Protein AF-A0A3E1NV41-F1 (afdb_monomer_lite)

Sequence (84 aa):
MFLLFSTFTPVAKAVKQPEAKIVNYAWYSPDGTFVAWSTLANALVVSEGDLNPVNGTAVAYGWTGGGPGLPPSGTLMYTIYTHP

Secondary structure (DSSP, 8-state):
-----------------------EEEEE-TTS-EEEEE-HHHHHHHH--BS--TTPEEEEEEE----TTS-----EEEEEEE--

Radius of gyration: 20.63 Å; chains: 1; bounding box: 71×40×37 Å

pLDDT: mean 72.77, std 15.06, range [43.06, 95.81]

Structure (mmCIF, N/CA/C/O backbone):
data_AF-A0A3E1NV41-F1
#
_entry.id   AF-A0A3E1NV41-F1
#
loop_
_atom_site.group_PDB
_atom_site.id
_atom_site.type_symbol
_atom_site.label_atom_id
_atom_site.label_alt_id
_atom_site.label_comp_id
_atom_site.label_asym_id
_atom_site.label_entity_id
_atom_site.label_seq_id
_atom_site.pdbx_PDB_ins_code
_atom_site.Cartn_x
_atom_site.Cartn_y
_atom_site.Cartn_z
_atom_site.occupancy
_atom_site.B_iso_or_equiv
_atom_site.auth_seq_id
_atom_site.auth_comp_id
_atom_site.auth_asym_id
_atom_site.auth_atom_id
_atom_site.pdbx_PDB_model_num
ATOM 1 N N . MET A 1 1 ? 52.155 -32.313 -11.987 1.00 43.22 1 MET A N 1
ATOM 2 C CA . MET A 1 1 ? 51.459 -31.370 -11.089 1.00 43.22 1 MET A CA 1
ATOM 3 C C . MET A 1 1 ? 50.059 -31.158 -11.646 1.00 43.22 1 MET A C 1
ATOM 5 O O . MET A 1 1 ? 49.916 -30.463 -12.640 1.00 43.22 1 MET A O 1
ATOM 9 N N . PHE A 1 2 ? 49.064 -31.868 -11.109 1.00 44.72 2 PHE A N 1
ATOM 10 C CA . PHE A 1 2 ? 47.667 -31.774 -11.548 1.00 44.72 2 PHE A CA 1
ATOM 11 C C . PHE A 1 2 ? 46.981 -30.662 -10.746 1.00 44.72 2 PHE A C 1
ATOM 13 O O . PHE A 1 2 ? 46.863 -30.769 -9.528 1.00 44.72 2 PHE A O 1
ATOM 20 N N . LEU A 1 3 ? 46.574 -29.585 -11.418 1.00 51.97 3 LEU A N 1
ATOM 21 C CA . LEU A 1 3 ? 45.772 -28.513 -10.829 1.00 51.97 3 LEU A CA 1
ATOM 22 C C . LEU A 1 3 ? 44.298 -28.940 -10.856 1.00 51.97 3 LEU A C 1
ATOM 24 O O . LEU A 1 3 ? 43.672 -28.967 -11.913 1.00 51.97 3 LEU A O 1
ATOM 28 N N . LEU A 1 4 ? 43.761 -29.310 -9.693 1.00 53.38 4 LEU A N 1
ATOM 29 C CA . LEU A 1 4 ? 42.332 -29.550 -9.491 1.00 53.38 4 LEU A CA 1
ATOM 30 C C . LEU A 1 4 ? 41.622 -28.201 -9.327 1.00 53.38 4 LEU A C 1
ATOM 32 O O . LEU A 1 4 ? 41.655 -27.592 -8.259 1.00 53.38 4 LEU A O 1
ATOM 36 N N . PHE A 1 5 ? 40.975 -27.736 -10.394 1.00 60.53 5 PHE A N 1
ATOM 37 C CA . PHE A 1 5 ? 40.034 -26.622 -10.330 1.00 60.53 5 PHE A CA 1
ATOM 38 C C . PHE A 1 5 ? 38.746 -27.108 -9.658 1.00 60.53 5 PHE A C 1
ATOM 40 O O . PHE A 1 5 ? 37.877 -27.699 -10.295 1.00 60.53 5 PHE A O 1
ATOM 47 N N . SER A 1 6 ? 38.649 -26.892 -8.346 1.00 54.56 6 SER A N 1
ATOM 48 C CA . SER A 1 6 ? 37.411 -27.092 -7.594 1.00 54.56 6 SER A CA 1
ATOM 49 C C . SER A 1 6 ? 36.400 -26.032 -8.027 1.00 54.56 6 SER A C 1
ATOM 51 O O . SER A 1 6 ? 36.508 -24.860 -7.663 1.00 54.56 6 SER A O 1
ATOM 53 N N . THR A 1 7 ? 35.433 -26.425 -8.852 1.00 59.50 7 THR A N 1
ATOM 54 C CA . THR A 1 7 ? 34.279 -25.591 -9.177 1.00 59.50 7 THR A CA 1
ATOM 55 C C . THR A 1 7 ? 33.389 -25.510 -7.943 1.00 59.50 7 THR A C 1
ATOM 57 O O . THR A 1 7 ? 32.624 -26.430 -7.656 1.00 59.50 7 THR A O 1
ATOM 60 N N . PHE A 1 8 ? 33.485 -24.407 -7.202 1.00 58.66 8 PHE A N 1
ATOM 61 C CA . PHE A 1 8 ? 32.441 -24.014 -6.265 1.00 58.66 8 PHE A CA 1
ATOM 62 C C . PHE A 1 8 ? 31.199 -23.650 -7.078 1.00 58.66 8 PHE A C 1
ATOM 64 O O . PHE A 1 8 ? 31.075 -22.534 -7.574 1.00 58.66 8 PHE A O 1
ATOM 71 N N . THR A 1 9 ? 30.279 -24.594 -7.242 1.00 62.31 9 THR A N 1
ATOM 72 C CA . THR A 1 9 ? 28.906 -24.277 -7.629 1.00 62.31 9 THR A CA 1
ATOM 73 C C . THR A 1 9 ? 28.209 -23.752 -6.377 1.00 62.31 9 THR A C 1
ATOM 75 O O . THR A 1 9 ? 27.984 -24.533 -5.448 1.00 62.31 9 THR A O 1
ATOM 78 N N . PRO A 1 10 ? 27.860 -22.454 -6.285 1.00 52.31 10 PRO A N 1
ATOM 79 C CA . PRO A 1 10 ? 26.924 -22.030 -5.266 1.00 52.31 10 PRO A CA 1
ATOM 80 C C . PRO A 1 10 ? 25.603 -22.719 -5.600 1.00 52.31 10 PRO A C 1
ATOM 82 O O . PRO A 1 10 ? 24.908 -22.349 -6.544 1.00 52.31 10 PRO A O 1
ATOM 85 N N . VAL A 1 11 ? 25.259 -23.757 -4.838 1.00 55.72 11 VAL A N 1
ATOM 86 C CA . VAL A 1 11 ? 23.873 -24.197 -4.748 1.00 55.72 11 VAL A CA 1
ATOM 87 C C . VAL A 1 11 ? 23.158 -23.027 -4.094 1.00 55.72 11 VAL A C 1
ATOM 89 O O . VAL A 1 11 ? 23.140 -22.898 -2.869 1.00 55.72 11 VAL A O 1
ATOM 92 N N . ALA A 1 12 ? 22.640 -22.121 -4.922 1.00 51.34 12 ALA A N 1
ATOM 93 C CA . ALA A 1 12 ? 21.635 -21.173 -4.505 1.00 51.34 12 ALA A CA 1
ATOM 94 C C . ALA A 1 12 ? 20.492 -22.035 -3.977 1.00 51.34 12 ALA A C 1
ATOM 96 O O . ALA A 1 12 ? 19.694 -22.577 -4.741 1.00 51.34 12 ALA A O 1
ATOM 97 N N . LYS A 1 13 ? 20.470 -22.256 -2.658 1.00 47.84 13 LYS A N 1
ATOM 98 C CA . LYS A 1 13 ? 19.271 -22.709 -1.971 1.00 47.84 13 LYS A CA 1
ATOM 99 C C . LYS A 1 13 ? 18.233 -21.687 -2.388 1.00 47.84 13 LYS A C 1
ATOM 101 O O . LYS A 1 13 ? 18.295 -20.549 -1.931 1.00 47.84 13 LYS A O 1
ATOM 106 N N . ALA A 1 14 ? 17.350 -22.077 -3.302 1.00 50.28 14 ALA A N 1
ATOM 107 C CA . ALA A 1 14 ? 16.138 -21.340 -3.562 1.00 50.28 14 ALA A CA 1
ATOM 108 C C . ALA A 1 14 ? 15.479 -21.218 -2.192 1.00 50.28 14 ALA A C 1
ATOM 110 O O . ALA A 1 14 ? 14.983 -22.202 -1.636 1.00 50.28 14 ALA A O 1
ATOM 111 N N . VAL A 1 15 ? 15.620 -20.044 -1.577 1.00 44.44 15 VAL A N 1
ATOM 112 C CA . VAL A 1 15 ? 14.883 -19.704 -0.375 1.00 44.44 15 VAL A CA 1
ATOM 113 C C . VAL A 1 15 ? 13.455 -19.742 -0.863 1.00 44.44 15 VAL A C 1
ATOM 115 O O . VAL A 1 15 ? 13.027 -18.857 -1.598 1.00 44.44 15 VAL A O 1
ATOM 118 N N . LYS A 1 16 ? 12.770 -20.850 -0.574 1.00 43.06 16 LYS A N 1
ATOM 119 C CA . LYS A 1 16 ? 11.356 -21.002 -0.860 1.00 43.06 16 LYS A CA 1
ATOM 120 C C . LYS A 1 16 ? 10.706 -19.901 -0.040 1.00 43.06 16 LYS A C 1
ATOM 122 O O . LYS A 1 16 ? 10.600 -20.025 1.180 1.00 43.06 16 LYS A O 1
ATOM 127 N N . GLN A 1 17 ? 10.424 -18.776 -0.692 1.00 47.53 17 GLN A N 1
ATOM 128 C CA . GLN A 1 17 ? 9.698 -17.684 -0.079 1.00 47.53 17 GLN A CA 1
ATOM 129 C C . GLN A 1 17 ? 8.407 -18.341 0.421 1.00 47.53 17 GLN A C 1
ATOM 131 O O . GLN A 1 17 ? 7.758 -19.031 -0.374 1.00 47.53 17 GLN A O 1
ATOM 136 N N . PRO A 1 18 ? 8.113 -18.301 1.732 1.00 53.41 18 PRO A N 1
ATOM 137 C CA . PRO A 1 18 ? 6.894 -18.914 2.239 1.00 53.41 18 PRO A CA 1
ATOM 138 C C . PRO A 1 18 ? 5.737 -18.374 1.402 1.00 53.41 18 PRO A C 1
ATOM 140 O O . PRO A 1 18 ? 5.733 -17.175 1.119 1.00 53.41 18 PRO A O 1
ATOM 143 N N . GLU A 1 19 ? 4.823 -19.251 0.961 1.00 57.50 19 GLU A N 1
ATOM 144 C CA . GLU A 1 19 ? 3.607 -18.834 0.255 1.00 57.50 19 GLU A CA 1
ATOM 145 C C . GLU A 1 19 ? 3.034 -17.656 1.030 1.00 57.50 19 GLU A C 1
ATOM 147 O O . GLU A 1 19 ? 2.675 -17.798 2.204 1.00 57.50 19 GLU A O 1
ATOM 152 N N . ALA A 1 20 ? 3.083 -16.468 0.425 1.00 56.50 20 ALA A N 1
ATOM 153 C CA . ALA A 1 20 ? 2.671 -15.258 1.098 1.00 56.50 20 ALA A CA 1
ATOM 154 C C . ALA A 1 20 ? 1.196 -15.447 1.439 1.00 56.50 20 ALA A C 1
ATOM 156 O O . ALA A 1 20 ? 0.334 -15.426 0.562 1.00 56.50 20 ALA A O 1
ATOM 157 N N . LYS A 1 21 ? 0.904 -15.713 2.713 1.00 59.03 21 LYS A N 1
ATOM 158 C CA . LYS A 1 21 ? -0.469 -15.854 3.170 1.00 59.03 21 LYS A CA 1
ATOM 159 C C . LYS A 1 21 ? -1.110 -14.488 2.987 1.00 59.03 21 LYS A C 1
ATOM 161 O O . LYS A 1 21 ? -0.786 -13.557 3.718 1.00 59.03 21 LYS A O 1
ATOM 166 N N . ILE A 1 22 ? -1.974 -14.373 1.984 1.00 57.38 22 ILE A N 1
ATOM 167 C CA . ILE A 1 22 ? -2.691 -13.141 1.676 1.00 57.38 22 ILE A CA 1
ATOM 168 C C . ILE A 1 22 ? -3.582 -12.825 2.880 1.00 57.38 22 ILE A C 1
ATOM 170 O O . ILE A 1 22 ? -4.601 -13.477 3.106 1.00 57.38 22 ILE A O 1
ATOM 174 N N . VAL A 1 23 ? -3.175 -11.849 3.690 1.00 59.81 23 VAL A N 1
ATOM 175 C CA . VAL A 1 23 ? -3.998 -11.295 4.767 1.00 59.81 23 VAL A CA 1
ATOM 176 C C . VAL A 1 23 ? -4.518 -9.938 4.311 1.00 59.81 23 VAL A C 1
ATOM 178 O O . VAL A 1 23 ? -3.757 -8.975 4.250 1.00 59.81 23 VAL A O 1
ATOM 181 N N . ASN A 1 24 ? -5.791 -9.885 3.928 1.00 65.56 24 ASN A N 1
ATOM 182 C CA . ASN A 1 24 ? -6.486 -8.647 3.587 1.00 65.56 24 ASN A CA 1
ATOM 183 C C . ASN A 1 24 ? -7.398 -8.266 4.753 1.00 65.56 24 ASN A C 1
ATOM 185 O O . ASN A 1 24 ? -8.088 -9.128 5.302 1.00 65.56 24 ASN A O 1
ATOM 189 N N . TYR A 1 25 ? -7.431 -6.983 5.099 1.00 65.94 25 TYR A N 1
ATOM 190 C CA . TYR A 1 25 ? -8.382 -6.445 6.067 1.00 65.94 25 TYR A CA 1
ATOM 191 C C . TYR A 1 25 ? -9.291 -5.450 5.362 1.00 65.94 25 TYR A C 1
ATOM 193 O O . TYR A 1 25 ? -8.815 -4.575 4.645 1.00 65.94 25 TYR A O 1
ATOM 201 N N . ALA A 1 26 ? -10.593 -5.579 5.575 1.00 73.12 26 ALA A N 1
ATOM 202 C CA . ALA A 1 26 ? -11.574 -4.612 5.116 1.00 73.12 26 ALA A CA 1
ATOM 203 C C . ALA A 1 26 ? -12.587 -4.378 6.233 1.00 73.12 26 ALA A C 1
ATOM 205 O O . ALA A 1 26 ? -13.049 -5.333 6.862 1.00 73.12 26 ALA A O 1
ATOM 206 N N . TRP A 1 27 ? -12.906 -3.118 6.498 1.00 73.31 27 TRP A N 1
ATOM 207 C CA . TRP A 1 27 ? -13.911 -2.731 7.482 1.00 73.31 27 TRP A CA 1
ATOM 208 C C . TRP A 1 27 ? -14.545 -1.391 7.102 1.00 73.31 27 TRP A C 1
ATOM 210 O O . TRP A 1 27 ? -14.003 -0.634 6.298 1.00 73.31 27 TRP A O 1
ATOM 220 N N . TYR A 1 28 ? -15.701 -1.097 7.693 1.00 79.56 28 TYR A N 1
ATOM 221 C CA . TYR A 1 28 ? -16.291 0.239 7.668 1.00 79.56 28 TYR A CA 1
ATOM 222 C C . TYR A 1 28 ? -15.912 0.962 8.958 1.00 79.56 28 TYR A C 1
ATOM 224 O O . TYR A 1 28 ? -16.025 0.387 10.045 1.00 79.56 28 TYR A O 1
ATOM 232 N N . SER A 1 29 ? -15.449 2.204 8.861 1.00 76.50 29 SER A N 1
ATOM 233 C CA . SER A 1 29 ? -15.320 3.071 10.032 1.00 76.50 29 SER A CA 1
ATOM 234 C C . SER A 1 29 ? -16.704 3.532 10.523 1.00 76.50 29 SER A C 1
ATOM 236 O O . SER A 1 29 ? -17.684 3.450 9.779 1.00 76.50 29 SER A O 1
ATOM 238 N N . PRO A 1 30 ? -16.824 4.011 11.777 1.00 79.00 30 PRO A N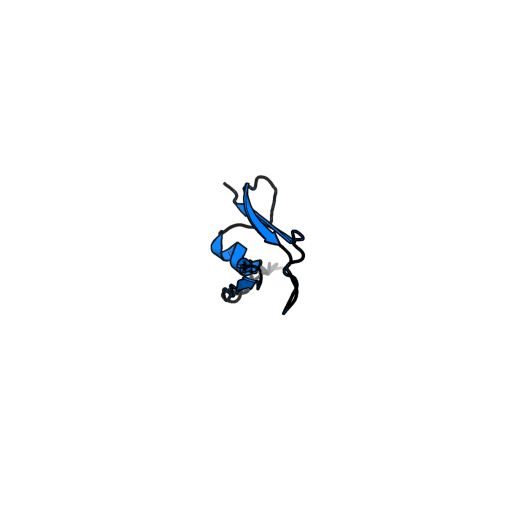 1
ATOM 239 C CA . PRO A 1 30 ? -18.111 4.437 12.342 1.00 79.00 30 PRO A CA 1
ATOM 240 C C . PRO A 1 30 ? -18.815 5.573 11.585 1.00 79.00 30 PRO A C 1
ATOM 242 O O . PRO A 1 30 ? -20.028 5.717 11.692 1.00 79.00 30 PRO A O 1
ATOM 245 N N . ASP A 1 31 ? -18.068 6.373 10.826 1.00 86.31 31 ASP A N 1
ATOM 246 C CA . ASP A 1 31 ? -18.578 7.431 9.944 1.00 86.31 31 ASP A CA 1
ATOM 247 C C . ASP A 1 31 ? -19.066 6.907 8.576 1.00 86.31 31 ASP A C 1
ATOM 249 O O . ASP A 1 31 ? -19.526 7.686 7.744 1.00 86.31 31 ASP A O 1
ATOM 253 N N . GLY A 1 32 ? -18.982 5.595 8.337 1.00 79.81 32 GLY A N 1
ATOM 254 C CA . GLY A 1 32 ? -19.415 4.941 7.104 1.00 79.81 32 GLY A CA 1
ATOM 255 C C . GLY A 1 32 ? -18.348 4.860 6.011 1.00 79.81 32 GLY A C 1
ATOM 256 O O . GLY A 1 32 ? -18.635 4.325 4.939 1.00 79.81 32 GLY A O 1
ATOM 257 N N . THR A 1 33 ? -17.123 5.335 6.249 1.00 82.31 33 THR A N 1
ATOM 258 C CA . THR A 1 33 ? -16.042 5.234 5.256 1.00 82.31 33 THR A CA 1
ATOM 259 C C . THR A 1 33 ? -15.566 3.782 5.113 1.00 82.31 33 THR A C 1
ATOM 261 O O . THR A 1 33 ? -15.307 3.089 6.097 1.00 82.31 33 THR A O 1
ATOM 264 N N . PHE A 1 34 ? -15.439 3.295 3.876 1.00 78.19 34 PHE A N 1
ATOM 265 C CA . PHE A 1 34 ? -14.863 1.977 3.601 1.00 78.19 34 PHE A CA 1
ATOM 266 C C . PHE A 1 34 ? -13.334 2.045 3.663 1.00 78.19 34 PHE A C 1
ATOM 268 O O . PHE A 1 34 ? -12.715 2.833 2.946 1.00 78.19 34 PHE A O 1
ATOM 275 N N . VAL A 1 35 ? -12.723 1.199 4.493 1.00 72.06 35 VAL A N 1
ATOM 276 C CA . VAL A 1 35 ? -11.268 1.103 4.642 1.00 72.06 35 VAL A CA 1
ATOM 277 C C . VAL A 1 35 ? -10.817 -0.307 4.279 1.00 72.06 35 VAL A C 1
ATOM 279 O O . VAL A 1 35 ? -11.291 -1.290 4.849 1.00 72.06 35 VAL A O 1
ATOM 282 N N . ALA A 1 36 ? -9.871 -0.404 3.345 1.00 73.38 36 ALA A N 1
ATOM 283 C CA . ALA A 1 36 ? -9.229 -1.654 2.958 1.00 73.38 36 ALA A CA 1
ATOM 284 C C . ALA A 1 36 ? -7.707 -1.547 3.109 1.00 73.38 36 ALA A C 1
ATOM 286 O O . ALA A 1 36 ? -7.102 -0.542 2.738 1.00 73.38 36 ALA A O 1
ATOM 287 N N . TRP A 1 37 ? -7.089 -2.601 3.640 1.00 70.75 37 TRP A N 1
ATOM 288 C CA . TRP A 1 37 ? -5.647 -2.718 3.819 1.00 70.75 37 TRP A CA 1
ATOM 289 C C . TRP A 1 37 ? -5.133 -4.030 3.210 1.00 70.75 37 TRP A C 1
ATOM 291 O O . TRP A 1 37 ? -5.626 -5.118 3.516 1.00 70.75 37 TRP A O 1
ATOM 301 N N . SER A 1 38 ? -4.104 -3.900 2.369 1.00 71.44 38 SER A N 1
ATOM 302 C CA . SER A 1 38 ? -3.262 -4.976 1.847 1.00 71.44 38 SER A CA 1
ATOM 303 C C . SER A 1 38 ? -1.805 -4.807 2.313 1.00 71.44 38 SER A C 1
ATOM 305 O O . SER A 1 38 ? -1.279 -3.689 2.356 1.00 71.44 38 SER A O 1
ATOM 307 N N . THR A 1 39 ? -1.127 -5.897 2.688 1.00 78.44 39 THR A N 1
ATOM 308 C CA . THR A 1 39 ? 0.311 -5.842 3.018 1.00 78.44 39 THR A CA 1
ATOM 309 C C . THR A 1 39 ? 1.160 -5.681 1.752 1.00 78.44 39 THR A C 1
ATOM 311 O O . THR A 1 39 ? 0.704 -6.011 0.660 1.00 78.44 39 THR A O 1
ATOM 314 N N . LEU A 1 40 ? 2.416 -5.230 1.885 1.00 82.25 40 LEU A N 1
ATOM 315 C CA . LEU A 1 40 ? 3.344 -5.158 0.747 1.00 82.25 40 LEU A CA 1
ATOM 316 C C . LEU A 1 40 ? 3.471 -6.505 0.024 1.00 82.25 40 LEU A C 1
ATOM 318 O O . LEU A 1 40 ? 3.418 -6.553 -1.199 1.00 82.25 40 LEU A O 1
ATOM 322 N N . ALA A 1 41 ? 3.589 -7.603 0.773 1.00 81.50 41 ALA A N 1
ATOM 323 C CA . ALA A 1 41 ? 3.701 -8.934 0.190 1.00 81.50 41 ALA A CA 1
ATOM 324 C C . ALA A 1 41 ? 2.450 -9.306 -0.620 1.00 81.50 41 ALA A C 1
ATOM 326 O O . ALA A 1 41 ? 2.570 -9.796 -1.738 1.00 81.50 41 ALA A O 1
ATOM 327 N N . ASN A 1 42 ? 1.254 -9.023 -0.096 1.00 78.88 42 ASN A N 1
ATOM 328 C CA . ASN A 1 42 ? 0.005 -9.248 -0.824 1.00 78.88 42 ASN A CA 1
ATOM 329 C C . ASN A 1 42 ? -0.041 -8.418 -2.109 1.00 78.88 42 ASN A C 1
ATOM 331 O O . ASN A 1 42 ? -0.425 -8.922 -3.159 1.00 78.88 42 ASN A O 1
ATOM 335 N N . ALA A 1 43 ? 0.326 -7.142 -2.012 1.00 80.94 43 ALA A N 1
ATOM 336 C CA . ALA A 1 43 ? 0.263 -6.221 -3.129 1.00 80.94 43 ALA A CA 1
ATOM 337 C C . ALA A 1 43 ? 1.228 -6.645 -4.250 1.00 80.94 43 ALA A C 1
ATOM 339 O O . ALA A 1 43 ? 0.818 -6.659 -5.407 1.00 80.94 43 ALA A O 1
ATOM 340 N N . LEU A 1 44 ? 2.447 -7.086 -3.919 1.00 84.75 44 LEU A N 1
ATOM 341 C CA . LEU A 1 44 ? 3.401 -7.639 -4.891 1.00 84.75 44 LEU A CA 1
ATOM 342 C C . LEU A 1 44 ? 2.889 -8.937 -5.536 1.00 84.75 44 LEU A C 1
ATOM 344 O O . LEU A 1 44 ? 2.994 -9.099 -6.744 1.00 84.75 44 LEU A O 1
ATOM 348 N N . VAL A 1 45 ? 2.280 -9.836 -4.756 1.00 82.69 45 VAL A N 1
ATOM 349 C CA . VAL A 1 45 ? 1.726 -11.099 -5.281 1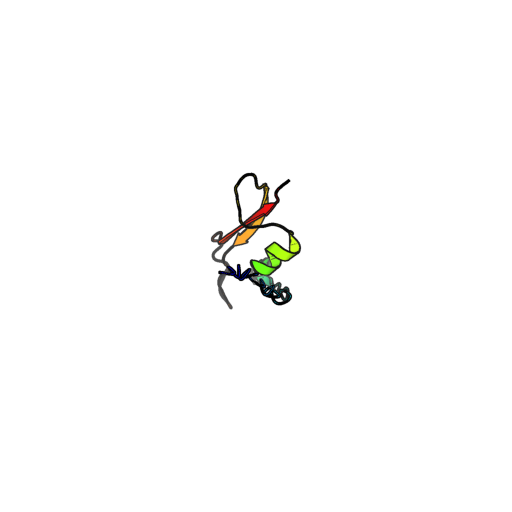.00 82.69 45 VAL A CA 1
ATOM 350 C C . VAL A 1 45 ? 0.542 -10.867 -6.219 1.00 82.69 45 VAL A C 1
ATOM 352 O O . VAL A 1 45 ? 0.448 -11.520 -7.248 1.00 82.69 45 VAL A O 1
ATOM 355 N N . VAL A 1 46 ? -0.367 -9.952 -5.875 1.00 81.38 46 VAL A N 1
ATOM 356 C CA . VAL A 1 46 ? -1.575 -9.682 -6.675 1.00 81.38 46 VAL A CA 1
ATOM 357 C C . VAL A 1 46 ? -1.258 -8.893 -7.944 1.00 81.38 46 VAL A C 1
ATOM 359 O O . VAL A 1 46 ? -1.910 -9.097 -8.962 1.00 81.38 46 VAL A O 1
ATOM 362 N N . SER A 1 47 ? -0.298 -7.970 -7.878 1.00 82.94 47 SER A N 1
ATOM 363 C CA . SER A 1 47 ? 0.056 -7.120 -9.022 1.00 82.94 47 SER A CA 1
ATOM 364 C C . SER A 1 47 ? 1.101 -7.733 -9.952 1.00 82.94 47 SER A C 1
ATOM 366 O O . SER A 1 47 ? 1.327 -7.171 -11.018 1.00 82.94 47 SER A O 1
ATOM 368 N N . GLU A 1 48 ? 1.764 -8.820 -9.537 1.00 85.56 48 GLU A N 1
ATOM 369 C CA . GLU A 1 48 ? 2.945 -9.390 -10.209 1.00 85.56 48 GLU A CA 1
ATOM 370 C C . GLU A 1 48 ? 4.064 -8.355 -10.467 1.00 85.56 48 GLU A C 1
ATOM 372 O O . GLU A 1 48 ? 4.924 -8.547 -11.324 1.00 85.56 48 GLU A O 1
ATOM 377 N N . GLY A 1 49 ? 4.053 -7.242 -9.727 1.00 88.44 49 GLY A N 1
ATOM 378 C CA . GLY A 1 49 ? 4.990 -6.135 -9.879 1.00 88.44 49 GLY A CA 1
ATOM 379 C C . GLY A 1 49 ? 6.171 -6.191 -8.914 1.00 88.44 49 GLY A C 1
ATOM 380 O O . GLY A 1 49 ? 6.339 -7.122 -8.122 1.00 88.44 49 GLY A O 1
ATOM 381 N N . ASP A 1 50 ? 6.982 -5.138 -8.945 1.00 91.56 50 ASP A N 1
ATOM 382 C CA . ASP A 1 50 ? 8.139 -4.962 -8.070 1.00 91.56 50 ASP A CA 1
ATOM 383 C C . ASP A 1 50 ? 8.250 -3.516 -7.534 1.00 91.56 50 ASP A C 1
ATOM 385 O O . ASP A 1 50 ? 7.364 -2.686 -7.729 1.00 91.56 50 ASP A O 1
ATOM 389 N N . LEU A 1 51 ? 9.307 -3.219 -6.773 1.00 93.12 51 LEU A N 1
ATOM 390 C CA . LEU A 1 51 ? 9.511 -1.923 -6.104 1.00 93.12 51 LEU A CA 1
ATOM 391 C C . LEU A 1 51 ? 10.475 -0.982 -6.840 1.00 93.12 51 LEU A C 1
ATOM 393 O O . LEU A 1 51 ? 10.797 0.090 -6.322 1.00 93.12 51 LEU A O 1
ATOM 397 N N . ASN A 1 52 ? 10.975 -1.375 -8.009 1.00 93.69 52 ASN A N 1
ATOM 398 C CA . ASN A 1 52 ? 11.922 -0.595 -8.786 1.00 93.69 52 ASN A CA 1
ATOM 399 C C . ASN A 1 52 ? 11.181 0.453 -9.635 1.00 93.69 52 ASN A C 1
ATOM 401 O O . ASN A 1 52 ? 10.386 0.092 -10.497 1.00 93.69 52 ASN A O 1
ATOM 405 N N . PRO A 1 53 ? 11.452 1.756 -9.450 1.00 93.81 53 PRO A N 1
ATOM 406 C CA . PRO A 1 53 ? 10.824 2.791 -10.266 1.00 93.81 53 PRO A CA 1
ATOM 407 C C . PRO A 1 53 ? 11.456 2.939 -11.662 1.00 93.81 53 PRO A C 1
ATOM 409 O O . PRO A 1 53 ? 10.924 3.663 -12.503 1.00 93.81 53 PRO A O 1
ATOM 412 N N . VAL A 1 54 ? 12.622 2.336 -11.919 1.00 95.81 54 VAL A N 1
ATOM 413 C CA . VAL A 1 54 ? 13.389 2.572 -13.151 1.00 95.81 54 VAL A CA 1
ATOM 414 C C . VAL A 1 54 ? 12.686 1.953 -14.353 1.00 95.81 54 VAL A C 1
ATOM 416 O O . VAL A 1 54 ? 12.684 0.741 -14.514 1.00 95.81 54 VAL A O 1
ATOM 419 N N . ASN A 1 55 ? 12.163 2.802 -15.241 1.00 91.56 55 ASN A N 1
ATOM 420 C CA . ASN A 1 55 ? 11.361 2.396 -16.404 1.00 91.56 55 ASN A CA 1
ATOM 421 C C . ASN A 1 55 ? 10.090 1.607 -16.029 1.00 91.56 55 ASN A C 1
ATOM 423 O O . ASN A 1 55 ? 9.527 0.908 -16.871 1.00 91.56 55 ASN A O 1
ATOM 427 N N . GLY A 1 56 ? 9.644 1.727 -14.777 1.00 90.94 56 GLY A N 1
ATOM 428 C CA . GLY A 1 56 ? 8.456 1.067 -14.260 1.00 90.94 56 GLY A CA 1
ATOM 429 C C . GLY A 1 56 ? 7.208 1.943 -14.385 1.00 90.94 56 GLY A C 1
ATOM 430 O O . GLY A 1 56 ? 7.259 3.160 -14.198 1.00 90.94 56 GLY A O 1
ATOM 431 N N . THR A 1 57 ? 6.059 1.325 -14.659 1.00 94.38 57 THR A N 1
ATOM 432 C CA . THR A 1 57 ? 4.739 1.975 -14.581 1.00 94.38 57 THR A CA 1
ATOM 433 C C . THR A 1 57 ? 4.114 1.669 -13.231 1.00 94.38 57 THR A C 1
ATOM 435 O O . THR A 1 57 ? 3.974 0.502 -12.886 1.00 94.38 57 THR A O 1
ATOM 438 N N . ALA A 1 58 ? 3.741 2.690 -12.458 1.00 92.88 58 ALA A N 1
ATOM 439 C CA . ALA A 1 58 ? 3.102 2.480 -11.162 1.00 92.88 58 ALA A CA 1
ATOM 440 C C . ALA A 1 58 ? 1.716 1.837 -11.334 1.00 92.88 58 ALA A C 1
ATOM 442 O O . ALA A 1 58 ? 0.885 2.347 -12.087 1.00 92.88 58 ALA A O 1
ATOM 443 N N . VAL A 1 59 ? 1.463 0.745 -10.613 1.00 90.94 59 VAL A N 1
ATOM 444 C CA . VAL A 1 59 ? 0.204 -0.022 -10.683 1.00 90.94 59 VAL A CA 1
ATOM 445 C C . VAL A 1 59 ? -0.497 -0.158 -9.336 1.00 90.94 59 VAL A C 1
ATOM 447 O O . VAL A 1 59 ? -1.70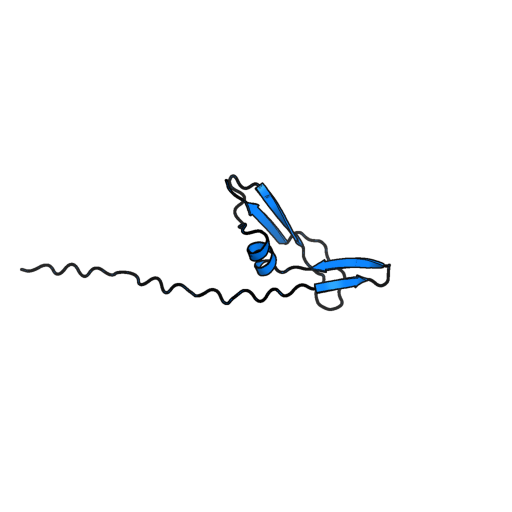4 -0.387 -9.289 1.00 90.94 59 VAL A O 1
ATOM 450 N N . ALA A 1 60 ? 0.232 -0.003 -8.230 1.00 86.62 60 ALA A N 1
ATOM 451 C CA . ALA A 1 60 ? -0.347 -0.035 -6.897 1.00 86.62 60 ALA A CA 1
ATOM 452 C C . ALA A 1 60 ? 0.444 0.834 -5.922 1.00 86.62 60 ALA A C 1
ATOM 454 O O . ALA A 1 60 ? 1.636 1.092 -6.088 1.00 86.62 60 ALA A O 1
ATOM 455 N N . TYR A 1 61 ? -0.241 1.252 -4.869 1.00 84.00 61 TYR A N 1
ATOM 456 C CA . TYR A 1 61 ? 0.300 2.089 -3.813 1.00 84.00 61 TYR A CA 1
ATOM 457 C C . TYR A 1 61 ? -0.089 1.483 -2.468 1.00 84.00 61 TYR A C 1
ATOM 459 O O . TYR A 1 61 ? -1.200 0.972 -2.298 1.00 84.00 61 TYR A O 1
ATOM 467 N N . GLY A 1 62 ? 0.832 1.534 -1.515 1.00 80.94 62 GLY A N 1
ATOM 468 C CA . GLY A 1 62 ? 0.610 1.085 -0.151 1.00 80.94 62 GLY A CA 1
ATOM 469 C C . GLY A 1 62 ? 0.825 2.217 0.831 1.00 80.94 62 GLY A C 1
ATOM 470 O O . GLY A 1 62 ? 1.870 2.863 0.808 1.00 80.94 62 GLY A O 1
ATOM 471 N N . TRP A 1 63 ? -0.134 2.425 1.726 1.00 79.50 63 TRP A N 1
ATOM 472 C CA . TRP A 1 63 ? -0.089 3.470 2.747 1.00 79.50 63 TRP A CA 1
ATOM 473 C C . TRP A 1 63 ? -0.017 2.880 4.156 1.00 79.50 63 TRP A C 1
ATOM 475 O O . TRP A 1 63 ? -0.432 1.742 4.392 1.00 79.50 63 TRP A O 1
ATOM 485 N N . THR A 1 64 ? 0.505 3.657 5.105 1.00 71.75 64 THR A N 1
ATOM 486 C CA . THR A 1 64 ? 0.471 3.332 6.529 1.00 71.75 64 THR A CA 1
ATOM 487 C C . THR A 1 64 ? -0.973 3.260 7.014 1.00 71.75 64 THR A C 1
ATOM 489 O O . THR A 1 64 ? -1.721 4.244 7.008 1.00 71.75 64 THR A O 1
ATOM 492 N N . GLY A 1 65 ? -1.353 2.084 7.510 1.00 71.56 65 GLY A N 1
ATOM 493 C CA . GLY A 1 65 ? -2.479 1.976 8.429 1.00 71.56 65 GLY A CA 1
ATOM 494 C C . GLY A 1 65 ? -2.150 2.658 9.759 1.00 71.56 65 GLY A C 1
ATOM 495 O O . GLY A 1 65 ? -0.984 2.893 10.078 1.00 71.56 65 GLY A O 1
ATOM 496 N N . GLY A 1 66 ? -3.171 2.950 10.563 1.00 61.72 66 GLY A N 1
ATOM 497 C CA . GLY A 1 66 ? -2.964 3.469 11.917 1.00 61.72 66 GLY A CA 1
ATOM 498 C C . GLY A 1 66 ? -2.330 2.452 12.862 1.00 61.72 66 GLY A C 1
ATOM 499 O O . GLY A 1 66 ? -1.762 2.828 13.878 1.00 61.72 66 GLY A O 1
ATOM 500 N N . GLY A 1 67 ? -2.425 1.161 12.535 1.00 60.69 67 GLY A N 1
ATOM 501 C CA . GLY A 1 67 ? -2.235 0.067 13.482 1.00 60.69 67 GLY A CA 1
ATOM 502 C C . GLY A 1 67 ? -3.567 -0.361 14.116 1.00 60.69 67 GLY A C 1
ATOM 503 O O . GLY A 1 67 ? -4.616 0.209 13.806 1.00 60.69 67 GLY A O 1
ATOM 504 N N . PRO A 1 68 ? -3.566 -1.398 14.969 1.00 59.94 68 PRO A N 1
ATOM 505 C CA . PRO A 1 68 ? -4.787 -1.918 15.581 1.00 59.94 68 PRO A CA 1
ATOM 506 C C . PRO A 1 68 ? -5.559 -0.834 16.349 1.00 59.94 68 PRO A C 1
ATOM 508 O O . PRO A 1 68 ? -5.033 -0.243 17.288 1.00 59.94 68 PRO A O 1
ATOM 511 N N . GLY A 1 69 ? -6.808 -0.579 15.947 1.00 61.00 69 GLY A N 1
ATOM 512 C CA . GLY A 1 69 ? -7.693 0.393 16.604 1.00 61.00 69 GLY A CA 1
ATOM 513 C C . GLY A 1 69 ? -7.365 1.867 16.342 1.00 61.00 69 GLY A C 1
ATOM 514 O O . GLY A 1 69 ? -7.988 2.734 16.948 1.00 61.00 69 GLY A O 1
ATOM 515 N N . LEU A 1 70 ? -6.416 2.161 15.451 1.00 60.62 70 LEU A N 1
ATOM 516 C CA . LEU A 1 70 ? -5.996 3.520 15.125 1.00 60.62 70 LEU A CA 1
ATOM 517 C C . LEU A 1 70 ? -6.447 3.909 13.707 1.00 60.62 70 LEU A C 1
ATOM 519 O O . LEU A 1 70 ? -6.447 3.063 12.805 1.00 60.62 70 LEU A O 1
ATOM 523 N N . PRO A 1 71 ? -6.826 5.181 13.483 1.00 60.34 71 PRO A N 1
ATOM 524 C CA . PRO A 1 71 ? -7.215 5.652 12.160 1.00 60.34 71 PRO A CA 1
ATOM 525 C C . PRO A 1 71 ? -6.025 5.572 11.190 1.00 60.34 71 PRO A C 1
ATOM 527 O O . PRO A 1 71 ? -4.884 5.769 11.617 1.00 60.34 71 PRO A O 1
ATOM 530 N N . PRO A 1 72 ? -6.254 5.303 9.892 1.00 66.81 72 PRO A N 1
ATOM 531 C CA . PRO A 1 72 ? -5.195 5.344 8.886 1.00 66.81 72 PRO A CA 1
ATOM 532 C C . PRO A 1 72 ? -4.431 6.671 8.955 1.00 66.81 72 PRO A C 1
ATOM 534 O O . PRO A 1 72 ? -5.054 7.730 8.939 1.00 66.81 72 PRO A O 1
ATOM 537 N N . SER A 1 73 ? -3.095 6.633 9.019 1.00 70.44 73 SER A N 1
ATOM 538 C CA . SER A 1 73 ? -2.301 7.871 8.967 1.00 70.44 73 SER A CA 1
ATOM 539 C C . SER A 1 73 ? -2.093 8.371 7.538 1.00 70.44 73 SER A C 1
ATOM 541 O O . SER A 1 73 ? -1.765 9.536 7.342 1.00 70.44 73 SER A O 1
ATOM 543 N N . GLY A 1 74 ? -2.319 7.510 6.537 1.00 71.00 74 GLY A N 1
ATOM 544 C CA . GLY A 1 74 ? -2.354 7.902 5.127 1.00 71.00 74 GLY A CA 1
ATOM 545 C C . GLY A 1 74 ? -0.990 8.254 4.529 1.00 71.00 74 GLY A C 1
ATOM 546 O O . GLY A 1 74 ? -0.931 8.768 3.415 1.00 71.00 74 GLY A O 1
ATOM 547 N N . THR A 1 75 ? 0.113 7.973 5.224 1.00 80.88 75 THR A N 1
ATOM 548 C CA . THR A 1 75 ? 1.469 8.174 4.700 1.00 80.88 75 THR A CA 1
ATOM 549 C C . THR A 1 75 ? 1.795 7.088 3.682 1.00 80.88 75 THR A C 1
ATOM 551 O O . THR A 1 75 ? 1.646 5.902 3.965 1.00 80.88 75 THR A O 1
ATOM 554 N N . LEU A 1 76 ? 2.263 7.459 2.491 1.00 82.81 76 LEU A N 1
ATOM 555 C CA . LEU A 1 76 ? 2.693 6.483 1.487 1.00 82.81 76 LEU A CA 1
ATOM 556 C C . LEU A 1 76 ? 3.929 5.716 1.991 1.00 82.81 76 LEU A C 1
ATOM 558 O O . LEU A 1 76 ? 4.923 6.324 2.382 1.00 82.81 76 LEU A O 1
ATOM 562 N N . MET A 1 77 ? 3.863 4.386 1.981 1.00 83.38 77 MET A N 1
ATOM 563 C CA . MET A 1 77 ? 4.949 3.487 2.390 1.00 83.38 77 MET A CA 1
ATOM 564 C C . MET A 1 77 ? 5.717 2.935 1.196 1.00 83.38 77 MET A C 1
ATOM 566 O O . MET A 1 77 ? 6.941 2.854 1.237 1.00 83.38 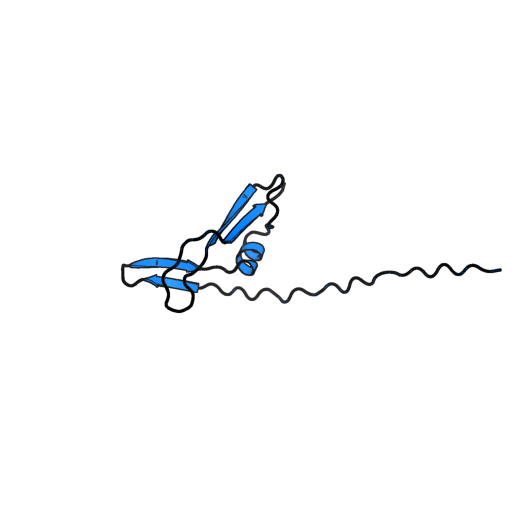77 MET A O 1
ATOM 570 N N . TYR A 1 78 ? 5.000 2.515 0.154 1.00 85.75 78 TYR A N 1
ATOM 571 C CA . TYR A 1 78 ? 5.594 1.902 -1.028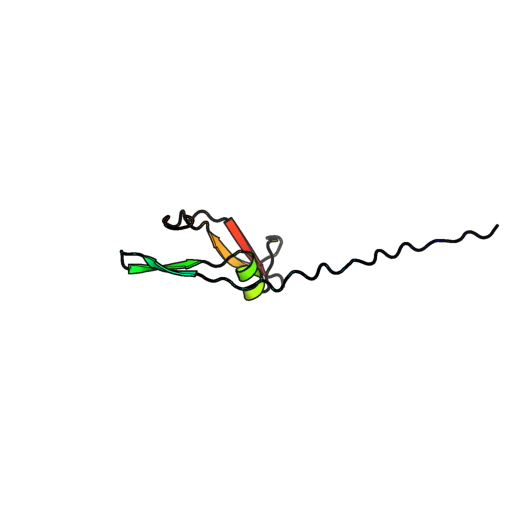 1.00 85.75 78 TYR A CA 1
ATOM 572 C C . TYR A 1 78 ? 4.729 2.135 -2.267 1.00 85.75 78 TYR A C 1
ATOM 574 O O . TYR A 1 78 ? 3.509 2.287 -2.177 1.00 85.75 78 TYR A O 1
ATOM 582 N N . THR A 1 79 ? 5.378 2.101 -3.424 1.00 89.81 79 THR A N 1
ATOM 583 C CA . THR A 1 79 ? 4.746 2.099 -4.745 1.00 89.81 79 THR A CA 1
ATOM 584 C C . THR A 1 79 ? 5.219 0.854 -5.473 1.00 89.81 79 THR A C 1
ATOM 586 O O . THR A 1 79 ? 6.401 0.518 -5.394 1.00 89.81 79 THR A O 1
ATOM 589 N N . ILE A 1 80 ? 4.304 0.175 -6.153 1.00 92.19 80 ILE A N 1
ATOM 590 C CA . ILE A 1 80 ? 4.594 -1.011 -6.953 1.00 92.19 80 ILE A CA 1
ATOM 591 C C . ILE A 1 80 ? 4.535 -0.642 -8.425 1.00 92.19 80 ILE A C 1
ATOM 593 O O . ILE A 1 80 ? 3.617 0.065 -8.854 1.00 92.19 80 ILE A O 1
ATOM 597 N N . TYR A 1 81 ? 5.498 -1.158 -9.176 1.00 93.81 81 TYR A N 1
ATOM 598 C CA . TYR A 1 81 ? 5.685 -0.913 -10.591 1.00 93.81 81 TYR A CA 1
ATOM 599 C C . TYR A 1 81 ? 5.620 -2.210 -11.395 1.00 93.81 81 TYR A C 1
ATOM 601 O O . TYR A 1 81 ? 5.992 -3.277 -10.909 1.00 93.81 81 TYR A O 1
ATOM 609 N N . THR A 1 82 ? 5.186 -2.101 -12.646 1.00 93.00 82 THR A N 1
ATOM 610 C CA . THR A 1 82 ? 5.351 -3.135 -13.673 1.00 93.00 82 THR A CA 1
ATOM 611 C C . THR A 1 82 ? 6.331 -2.661 -14.734 1.00 93.00 82 THR A C 1
ATOM 613 O O . THR A 1 82 ? 6.336 -1.479 -15.091 1.00 93.00 82 THR A O 1
ATOM 616 N N . HIS A 1 83 ? 7.102 -3.592 -15.280 1.00 90.56 83 HIS A N 1
ATOM 617 C CA . HIS A 1 83 ? 8.056 -3.353 -16.356 1.00 90.56 83 HIS A CA 1
ATOM 618 C C . HIS A 1 83 ? 7.565 -4.020 -17.651 1.00 90.56 83 HIS A C 1
ATOM 620 O O . HIS A 1 83 ? 6.849 -5.022 -17.568 1.00 90.56 83 HIS A O 1
ATOM 626 N N . PRO A 1 84 ? 7.883 -3.449 -18.825 1.00 85.00 84 PRO A N 1
ATOM 627 C CA . PRO A 1 84 ? 7.615 -4.093 -20.106 1.00 85.00 84 PRO A CA 1
ATOM 628 C C . PRO A 1 84 ? 8.439 -5.371 -20.314 1.00 85.00 84 PRO A C 1
ATOM 630 O O .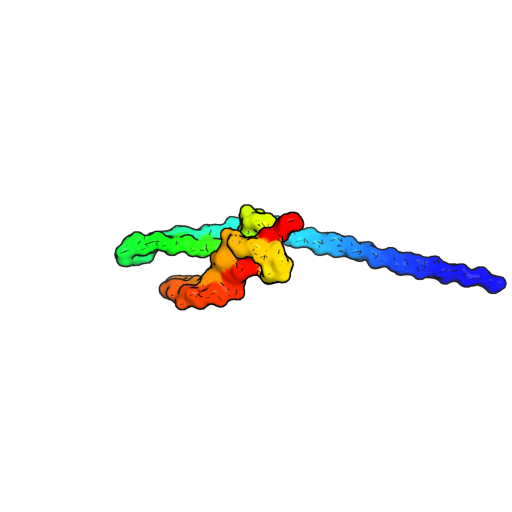 PRO A 1 84 ? 9.535 -5.489 -19.715 1.00 85.00 84 PRO A O 1
#

Foldseek 3Di:
DDDDPPPPDPPPPPPPPPPPPWDKDWDADPVRDTDIATDPVNVCVVVVWDQDPVQWDWDDWHAAALPPPGHGPGHTDGTTTDHD

Organism: NCBI:txid2291814